Protein AF-A0A1I1VIJ0-F1 (afdb_monomer)

pLDDT: mean 70.04, std 10.31, range [42.75, 83.62]

Secondary structure (DSSP, 8-state):
-HHHHHHHHHHHHHHHHHHHHHHHIIIIIHHHHHHTT--HHHHHHHHHHHHHHHHHHHHHHHHHHHHHHHHHH-THHHHHSHHHHHHHHHHHHHHHHHHHHHH-TT-HHHHHHHHHHHHHHHHHHHHSPP---------

Solvent-accessible surface area (backbone atoms only — not comparable to full-atom values): 7774 Å² total; per-residue (Å²): 110,72,73,60,55,52,50,52,50,50,45,50,52,44,49,50,51,42,42,47,46,53,47,42,47,60,71,45,49,50,52,49,46,51,73,74,66,52,56,68,70,58,54,52,52,50,46,68,56,49,50,58,54,51,46,51,51,36,44,53,44,50,49,51,47,51,50,54,45,40,73,73,61,34,75,66,41,48,76,75,34,74,62,37,50,48,49,51,48,44,47,52,43,44,48,51,44,52,51,40,52,74,76,42,80,80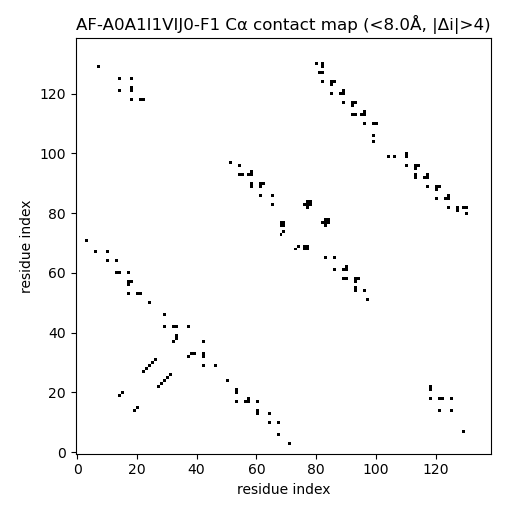,46,61,68,58,49,52,50,42,50,51,50,43,51,50,49,36,51,55,50,66,71,43,77,76,89,65,78,76,76,81,73,86,132

Mean predicted aligned error: 10.84 Å

Sequence (139 aa):
MAARDSAANAWMLLQTLWVGGIWILHFLVLPGLASVGLASLLIEEVARTLVPQMVGITLGAALLQLLLLVRQCGMSALWRVRSGQLLLAVLVVSLAFLVSLVLWPQALRWQLFSYLLLAFFGVLLVLQPVPRKSGAADP

Organism: Pseudomonas straminea (NCBI:txid47882)

Foldseek 3Di:
DVVVVVLVVLLVVLLCCLLVLLCCCVPPVLVVCVVVVPDVVVSVVVCLVVVLVSLVSQLVSLVVNLVSCCVPPNPVCLVVFVLNVLSVVLNVLSVVLVVCCVPPVPPPVVNVVSSVVNSVSSVVSVPGDDDDPPPDDDD

Structure (mmCIF, N/CA/C/O backbone):
data_AF-A0A1I1VIJ0-F1
#
_entry.id   AF-A0A1I1VIJ0-F1
#
loop_
_atom_site.group_PDB
_atom_site.id
_atom_site.type_symbol
_atom_site.label_atom_id
_atom_site.label_alt_id
_atom_site.label_comp_id
_atom_site.label_asym_id
_atom_site.label_entity_id
_atom_site.label_seq_id
_atom_site.pdbx_PDB_ins_code
_atom_site.Cartn_x
_atom_site.Cartn_y
_atom_site.Cartn_z
_atom_site.occupancy
_atom_site.B_iso_or_equiv
_atom_site.auth_seq_id
_atom_site.auth_comp_id
_atom_site.auth_asym_id
_atom_site.auth_atom_id
_atom_site.pdbx_PDB_model_num
ATOM 1 N N . MET A 1 1 ? -4.924 2.837 27.522 1.00 48.44 1 MET A N 1
ATOM 2 C CA . MET A 1 1 ? -4.452 3.931 26.641 1.00 48.44 1 MET A CA 1
ATOM 3 C C . MET A 1 1 ? -3.291 3.469 25.763 1.00 48.44 1 MET A C 1
ATOM 5 O O . MET A 1 1 ? -3.517 3.357 24.569 1.00 48.44 1 MET A O 1
ATOM 9 N N . ALA A 1 2 ? -2.163 3.014 26.329 1.00 56.00 2 ALA A N 1
ATOM 10 C CA . ALA A 1 2 ? -0.954 2.601 25.589 1.00 56.00 2 ALA A CA 1
ATOM 11 C C . ALA A 1 2 ? -1.145 1.611 24.409 1.00 56.00 2 ALA A C 1
ATOM 13 O O . ALA A 1 2 ? -0.527 1.770 23.356 1.00 56.00 2 ALA A O 1
ATOM 14 N N . ALA A 1 3 ? -2.025 0.609 24.542 1.00 58.78 3 ALA A N 1
ATOM 15 C CA . ALA A 1 3 ? -2.294 -0.351 23.460 1.00 58.78 3 ALA A CA 1
ATOM 16 C C . ALA A 1 3 ? -3.026 0.273 22.251 1.00 58.78 3 ALA A C 1
ATOM 18 O O . ALA A 1 3 ? -2.857 -0.178 21.121 1.00 58.78 3 ALA A O 1
ATOM 19 N N . ARG A 1 4 ? -3.822 1.326 22.481 1.00 58.88 4 ARG A N 1
ATOM 20 C CA . ARG A 1 4 ? -4.592 2.026 21.439 1.00 58.88 4 ARG A CA 1
ATOM 21 C C . ARG A 1 4 ? -3.697 2.962 20.627 1.00 58.88 4 ARG A C 1
ATOM 23 O O . ARG A 1 4 ? -3.840 3.053 19.412 1.00 58.88 4 ARG A O 1
ATOM 30 N N . ASP A 1 5 ? -2.740 3.592 21.302 1.00 67.00 5 ASP A N 1
ATOM 31 C CA . ASP A 1 5 ? -1.759 4.484 20.681 1.00 67.00 5 ASP A CA 1
ATOM 32 C C . ASP A 1 5 ? -0.744 3.682 19.851 1.00 67.00 5 ASP A C 1
ATOM 34 O O . ASP A 1 5 ? -0.429 4.048 18.721 1.00 67.00 5 ASP A O 1
ATOM 38 N N . SER A 1 6 ? -0.330 2.508 20.346 1.00 72.31 6 SER A N 1
ATOM 39 C CA . SER A 1 6 ? 0.547 1.590 19.602 1.00 72.31 6 SER A CA 1
ATOM 40 C C . SER A 1 6 ? -0.075 1.120 18.288 1.00 72.31 6 SER A C 1
ATOM 42 O O . SER A 1 6 ? 0.603 1.051 17.266 1.00 72.31 6 SER A O 1
ATOM 44 N N . ALA A 1 7 ? -1.374 0.827 18.284 1.00 70.06 7 ALA A N 1
ATOM 45 C CA . ALA A 1 7 ? -2.052 0.356 17.086 1.00 70.06 7 ALA A CA 1
ATOM 46 C C . ALA A 1 7 ? -2.337 1.484 16.076 1.00 70.06 7 ALA A C 1
ATOM 48 O O . ALA A 1 7 ? -2.306 1.239 14.872 1.00 70.06 7 ALA A O 1
ATOM 49 N N . ALA A 1 8 ? -2.551 2.720 16.540 1.00 71.81 8 ALA A N 1
ATOM 50 C CA . ALA A 1 8 ? -2.612 3.895 15.667 1.00 71.81 8 ALA A CA 1
ATOM 51 C C . ALA A 1 8 ? -1.250 4.191 15.014 1.00 71.81 8 ALA A C 1
ATOM 53 O O . ALA A 1 8 ? -1.186 4.440 13.811 1.00 71.81 8 ALA A O 1
ATOM 54 N N . ASN A 1 9 ? -0.157 4.078 15.772 1.00 77.75 9 ASN A N 1
ATOM 55 C CA . ASN A 1 9 ? 1.198 4.237 15.243 1.00 77.75 9 ASN A CA 1
ATOM 56 C C . ASN A 1 9 ? 1.544 3.129 14.239 1.00 77.75 9 ASN A C 1
ATOM 58 O O . ASN A 1 9 ? 2.032 3.422 13.152 1.00 77.75 9 ASN A O 1
ATOM 62 N N . ALA A 1 10 ? 1.229 1.868 14.558 1.00 79.19 10 ALA A N 1
ATOM 63 C CA . ALA A 1 10 ? 1.414 0.744 13.641 1.00 79.19 10 ALA A CA 1
ATOM 64 C C . ALA A 1 10 ? 0.603 0.918 12.349 1.00 79.19 10 ALA A C 1
ATOM 66 O O . ALA A 1 10 ? 1.107 0.627 11.268 1.00 79.19 10 ALA A O 1
ATOM 67 N N . TRP A 1 11 ? -0.625 1.439 12.447 1.00 77.19 11 TRP A N 1
ATOM 68 C CA . TRP A 1 11 ? -1.446 1.767 11.284 1.00 77.19 11 TRP A CA 1
ATOM 69 C C . TRP A 1 11 ? -0.778 2.812 10.394 1.00 77.19 11 TRP A C 1
ATOM 71 O O . TRP A 1 11 ? -0.677 2.608 9.187 1.00 77.19 11 TRP A O 1
ATOM 81 N N . MET A 1 12 ? -0.315 3.914 10.987 1.00 79.88 12 MET A N 1
ATOM 82 C CA . MET A 1 12 ? 0.321 5.008 10.259 1.00 79.88 12 MET A CA 1
ATOM 83 C C . MET A 1 12 ? 1.635 4.559 9.613 1.00 79.88 12 MET A C 1
ATOM 85 O O . MET A 1 12 ? 1.873 4.895 8.460 1.00 79.88 12 MET A O 1
ATOM 89 N N . LEU A 1 13 ? 2.432 3.737 10.308 1.00 83.19 13 LEU A N 1
ATOM 90 C CA . LEU A 1 13 ? 3.661 3.139 9.778 1.00 83.19 13 LEU A CA 1
ATOM 91 C C . LEU A 1 13 ? 3.393 2.179 8.622 1.00 83.19 13 LEU A C 1
ATOM 93 O O . LEU A 1 13 ? 4.077 2.255 7.609 1.00 83.19 13 LEU A O 1
ATOM 97 N N . LEU A 1 14 ? 2.400 1.291 8.740 1.00 82.62 14 LEU A N 1
ATOM 98 C CA . LEU A 1 14 ? 2.023 0.427 7.622 1.00 82.62 14 LEU A CA 1
ATOM 99 C C . LEU A 1 14 ? 1.595 1.279 6.437 1.00 82.62 14 LEU A C 1
ATOM 101 O O . LEU A 1 14 ? 2.061 1.059 5.326 1.00 82.62 14 LEU A O 1
ATOM 105 N N . GLN A 1 15 ? 0.750 2.274 6.691 1.00 79.69 15 GLN A N 1
ATOM 106 C CA . GLN A 1 15 ? 0.209 3.144 5.667 1.00 79.69 15 GLN A CA 1
ATOM 107 C C . GLN A 1 15 ? 1.285 3.928 4.918 1.00 79.69 15 GLN A C 1
ATOM 109 O O . GLN A 1 15 ? 1.284 3.939 3.690 1.00 79.69 15 GLN A O 1
ATOM 114 N N . THR A 1 16 ? 2.227 4.546 5.627 1.00 83.06 16 THR A N 1
ATOM 115 C CA . THR A 1 16 ? 3.354 5.235 4.992 1.00 83.06 16 THR A CA 1
ATOM 116 C C . THR A 1 16 ? 4.294 4.258 4.298 1.00 83.06 16 THR A C 1
ATOM 118 O O . THR A 1 16 ? 4.797 4.585 3.227 1.00 83.06 16 THR A O 1
ATOM 121 N N . LEU A 1 17 ? 4.485 3.051 4.838 1.00 83.62 17 LEU A N 1
ATOM 122 C CA . LEU A 1 17 ? 5.324 2.022 4.230 1.00 83.62 17 LEU A CA 1
ATOM 123 C C . LEU A 1 17 ? 4.774 1.562 2.875 1.00 83.62 17 LEU A C 1
ATOM 125 O O . LEU A 1 17 ? 5.518 1.559 1.897 1.00 83.62 17 LEU A O 1
ATOM 129 N N . TRP A 1 18 ? 3.492 1.190 2.786 1.00 79.94 18 TRP A N 1
ATOM 130 C CA . TRP A 1 18 ? 2.939 0.669 1.530 1.00 79.94 18 TRP A CA 1
ATOM 131 C C . TRP A 1 18 ? 2.600 1.783 0.538 1.00 79.94 18 TRP A C 1
ATOM 133 O O . TRP A 1 18 ? 2.999 1.701 -0.622 1.00 79.94 18 TRP A O 1
ATOM 143 N N . VAL A 1 19 ? 1.940 2.864 0.977 1.00 83.12 19 VAL A N 1
ATOM 144 C CA . VAL A 1 19 ? 1.597 3.981 0.080 1.00 83.12 19 VAL A CA 1
ATOM 145 C C . VAL A 1 19 ? 2.864 4.702 -0.364 1.00 83.12 19 VAL A C 1
ATOM 147 O O . VAL A 1 19 ? 3.054 4.931 -1.557 1.00 83.12 19 VAL A O 1
ATOM 150 N N . GLY A 1 20 ? 3.767 5.001 0.572 1.00 81.94 20 GLY A N 1
ATOM 151 C CA . GLY A 1 20 ? 5.066 5.586 0.254 1.00 81.94 20 GLY A CA 1
ATOM 152 C C . GLY A 1 20 ? 5.903 4.664 -0.628 1.00 81.94 20 GLY A C 1
ATOM 153 O O . GLY A 1 20 ? 6.490 5.138 -1.594 1.00 81.94 20 GLY A O 1
ATOM 154 N N . GLY A 1 21 ? 5.893 3.352 -0.373 1.00 83.12 21 GLY A N 1
ATOM 155 C CA . GLY A 1 21 ? 6.581 2.358 -1.198 1.00 83.12 21 GLY A CA 1
ATOM 156 C C . GLY A 1 21 ? 6.120 2.363 -2.658 1.00 83.12 21 GLY A C 1
ATOM 157 O O . GLY A 1 21 ? 6.955 2.446 -3.556 1.00 83.12 21 GLY A O 1
ATOM 158 N N . ILE A 1 22 ? 4.804 2.364 -2.906 1.00 81.75 22 ILE A N 1
ATOM 159 C CA . ILE A 1 22 ? 4.216 2.445 -4.258 1.00 81.75 22 ILE A CA 1
ATOM 160 C C . ILE A 1 22 ? 4.650 3.729 -4.981 1.00 81.75 22 ILE A C 1
ATOM 162 O O . ILE A 1 22 ? 5.031 3.685 -6.156 1.00 81.75 22 ILE A O 1
ATOM 166 N N . TRP A 1 23 ? 4.603 4.874 -4.293 1.00 83.44 23 TRP A N 1
ATOM 167 C CA . TRP A 1 23 ? 4.961 6.170 -4.875 1.00 83.44 23 TRP A CA 1
ATOM 168 C C . TRP A 1 23 ? 6.459 6.307 -5.124 1.00 83.44 23 TRP A C 1
ATOM 170 O O . TRP A 1 23 ? 6.846 6.753 -6.199 1.00 83.44 23 TRP A O 1
ATOM 180 N N . ILE A 1 24 ? 7.304 5.879 -4.186 1.00 82.88 24 ILE A N 1
ATOM 181 C CA . ILE A 1 24 ? 8.761 5.856 -4.362 1.00 82.88 24 ILE A CA 1
ATOM 182 C C . ILE A 1 24 ? 9.120 4.961 -5.545 1.00 82.88 24 ILE A C 1
ATOM 184 O O . ILE A 1 24 ? 9.903 5.367 -6.400 1.00 82.88 24 ILE A O 1
ATOM 188 N N . LEU A 1 25 ? 8.515 3.779 -5.659 1.00 82.00 25 LEU A N 1
ATOM 189 C CA . LEU A 1 25 ? 8.770 2.900 -6.794 1.00 82.00 25 LEU A CA 1
ATOM 190 C C . LEU A 1 25 ? 8.417 3.591 -8.123 1.00 82.00 25 LEU A C 1
ATOM 192 O O . LEU A 1 25 ? 9.205 3.569 -9.066 1.00 82.00 25 LEU A O 1
ATOM 196 N N . HIS A 1 26 ? 7.254 4.243 -8.184 1.00 78.31 26 HIS A N 1
ATOM 197 C CA . HIS A 1 26 ? 6.740 4.827 -9.421 1.00 78.31 26 HI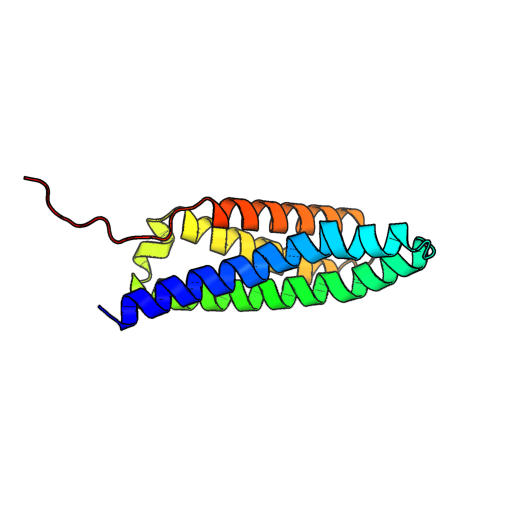S A CA 1
ATOM 198 C C . HIS A 1 26 ? 7.417 6.144 -9.818 1.00 78.31 26 HIS A C 1
ATOM 200 O O . HIS A 1 26 ? 7.715 6.341 -10.990 1.00 78.31 26 HIS A O 1
ATOM 206 N N . PHE A 1 27 ? 7.660 7.037 -8.859 1.00 81.12 27 PHE A N 1
ATOM 207 C CA . PHE A 1 27 ? 8.147 8.400 -9.099 1.00 81.12 27 PHE A CA 1
ATOM 208 C C . PHE A 1 27 ? 9.617 8.620 -8.763 1.00 81.12 27 PHE A C 1
ATOM 210 O O . PHE A 1 27 ? 10.158 9.649 -9.155 1.00 81.12 27 PHE A O 1
ATOM 217 N N . LEU A 1 28 ? 10.272 7.700 -8.055 1.00 82.50 28 LEU A N 1
ATOM 218 C CA . LEU A 1 28 ? 11.698 7.812 -7.747 1.00 82.50 28 LEU A CA 1
ATOM 219 C C . LEU A 1 28 ? 12.504 6.711 -8.434 1.00 82.50 28 LEU A C 1
ATOM 221 O O . LEU A 1 28 ? 13.470 7.012 -9.126 1.00 82.50 28 LEU A O 1
ATOM 225 N N . VAL A 1 29 ? 12.100 5.447 -8.288 1.00 78.75 29 VAL A N 1
ATOM 226 C CA . VAL A 1 29 ? 12.870 4.306 -8.807 1.00 78.75 29 VAL A CA 1
ATOM 227 C C . VAL A 1 29 ? 12.765 4.215 -10.328 1.00 78.75 29 VAL A C 1
ATOM 229 O O . VAL A 1 29 ? 13.790 4.248 -10.999 1.00 78.75 29 VAL A O 1
ATOM 232 N N . LEU A 1 30 ? 11.556 4.153 -10.894 1.00 77.88 30 LEU A N 1
ATOM 233 C CA . LEU A 1 30 ? 11.377 4.060 -12.352 1.00 77.88 30 LEU A CA 1
ATOM 234 C C . LEU A 1 30 ? 11.975 5.255 -13.123 1.00 77.88 30 LEU A C 1
ATOM 236 O O . LEU A 1 30 ? 12.772 5.024 -14.034 1.00 77.88 30 LEU A O 1
ATOM 240 N N . PRO A 1 31 ? 11.674 6.522 -12.779 1.00 77.62 31 PRO A N 1
ATOM 241 C CA . PRO A 1 31 ? 12.279 7.663 -13.463 1.00 77.62 31 PRO A CA 1
ATOM 242 C C . PRO A 1 31 ? 13.760 7.852 -13.118 1.00 77.62 31 PRO A C 1
ATOM 244 O O . PRO A 1 31 ? 14.502 8.350 -13.958 1.00 77.62 31 PRO A O 1
ATOM 247 N N . GLY A 1 32 ? 14.219 7.419 -11.938 1.00 77.56 32 GLY A N 1
ATOM 248 C CA . GLY A 1 32 ? 15.645 7.376 -11.605 1.00 77.56 32 GLY A CA 1
ATOM 249 C C . GLY A 1 32 ? 16.419 6.381 -12.475 1.00 77.56 32 GLY A C 1
ATOM 250 O O . GLY A 1 32 ? 17.518 6.676 -12.925 1.00 77.56 32 GLY A O 1
ATOM 251 N N . LEU A 1 33 ? 15.832 5.223 -12.789 1.00 75.50 33 LEU A N 1
ATOM 252 C CA . LEU A 1 33 ? 16.417 4.270 -13.739 1.00 75.50 33 LEU A CA 1
ATOM 253 C C . LEU A 1 33 ? 16.402 4.819 -15.174 1.00 75.50 33 LEU A C 1
ATOM 255 O O . LEU A 1 33 ? 17.363 4.621 -15.916 1.00 75.50 33 LEU A O 1
ATOM 259 N N . ALA A 1 34 ? 15.348 5.551 -15.549 1.00 72.38 34 ALA A N 1
ATOM 260 C CA . ALA A 1 34 ? 15.266 6.226 -16.843 1.00 72.38 34 ALA A CA 1
ATOM 261 C C . ALA A 1 34 ? 16.319 7.335 -16.997 1.00 72.38 34 ALA A C 1
ATOM 263 O O . ALA A 1 34 ? 16.917 7.465 -18.064 1.00 72.38 34 ALA A O 1
ATOM 264 N N . SER A 1 35 ? 16.587 8.112 -15.942 1.00 72.50 35 SER A N 1
ATOM 265 C CA . SER A 1 35 ? 17.570 9.203 -15.982 1.00 72.50 35 SER A CA 1
ATOM 266 C C . SER A 1 35 ? 19.020 8.716 -16.041 1.00 72.50 35 SER A C 1
ATOM 268 O O . SER A 1 35 ? 19.866 9.408 -16.600 1.00 72.50 35 SER A O 1
ATOM 270 N N . VAL A 1 36 ? 19.303 7.507 -15.543 1.00 73.38 36 VAL A N 1
ATOM 271 C CA . VAL A 1 36 ? 20.613 6.834 -15.659 1.00 73.38 36 VAL A CA 1
ATOM 272 C C . VAL A 1 36 ? 20.875 6.317 -17.088 1.00 73.38 36 VAL A C 1
ATOM 274 O O . VAL A 1 36 ? 21.981 5.880 -17.397 1.00 73.38 36 VAL A O 1
ATOM 277 N N . GLY A 1 37 ? 19.896 6.412 -17.997 1.00 63.12 37 GLY A N 1
ATOM 278 C CA . GLY A 1 37 ? 20.060 6.043 -19.406 1.00 63.12 37 GLY A CA 1
ATOM 279 C C . GLY A 1 37 ? 19.962 4.539 -19.666 1.00 63.12 37 GLY A C 1
ATOM 280 O O . GLY A 1 37 ? 20.434 4.059 -20.697 1.00 63.12 37 GLY A O 1
ATOM 281 N N . LEU A 1 38 ? 19.354 3.783 -18.746 1.00 63.22 38 LEU A N 1
ATOM 282 C CA . LEU A 1 38 ? 19.045 2.375 -18.978 1.00 63.22 38 LEU A CA 1
ATOM 283 C C . LEU A 1 38 ? 18.055 2.245 -20.139 1.00 63.22 38 LEU A C 1
ATOM 285 O O . LEU A 1 38 ? 17.092 3.007 -20.244 1.00 63.22 38 LEU A O 1
ATOM 289 N N . ALA A 1 39 ? 18.286 1.255 -21.004 1.00 72.38 39 ALA A N 1
ATOM 290 C CA . ALA A 1 39 ? 17.369 0.940 -22.090 1.00 72.38 39 ALA A CA 1
ATOM 291 C C . ALA A 1 39 ? 15.952 0.732 -21.533 1.00 72.38 39 ALA A C 1
ATOM 293 O O . ALA A 1 39 ? 15.773 0.017 -20.545 1.00 72.38 39 ALA A O 1
ATOM 294 N N . SER A 1 40 ? 14.944 1.323 -22.181 1.00 67.38 40 SER A N 1
ATOM 295 C CA . SER A 1 40 ? 13.538 1.279 -21.744 1.00 67.38 40 SER A CA 1
ATOM 296 C C . SER A 1 40 ? 13.033 -0.147 -21.493 1.00 67.38 40 SER A C 1
ATOM 298 O O . SER A 1 40 ? 12.248 -0.375 -20.578 1.00 67.38 40 SER A O 1
ATOM 300 N N . LEU A 1 41 ? 13.582 -1.109 -22.237 1.00 66.50 41 LEU A N 1
ATOM 301 C CA . LEU A 1 41 ? 13.295 -2.537 -22.117 1.00 66.50 41 LEU A CA 1
ATOM 302 C C . LEU A 1 41 ? 13.701 -3.104 -20.741 1.00 66.50 41 LEU A C 1
ATOM 304 O O . LEU A 1 41 ? 12.964 -3.884 -20.147 1.00 66.50 41 LEU A O 1
ATOM 308 N N . LEU A 1 42 ? 14.822 -2.641 -20.172 1.00 69.88 42 LEU A N 1
ATOM 309 C CA . LEU A 1 42 ? 15.275 -3.064 -18.842 1.00 69.88 42 LEU A CA 1
ATOM 310 C C . LEU A 1 42 ? 14.396 -2.481 -17.727 1.00 69.88 42 LEU A C 1
ATOM 312 O O . LEU A 1 42 ? 14.155 -3.130 -16.711 1.00 69.88 42 LEU A O 1
ATOM 316 N N . ILE A 1 43 ? 13.898 -1.258 -17.918 1.00 69.38 43 ILE A N 1
ATOM 317 C CA . ILE A 1 43 ? 12.998 -0.589 -16.970 1.00 69.38 43 ILE A CA 1
ATOM 318 C C . ILE A 1 43 ? 11.667 -1.342 -16.898 1.00 69.38 43 ILE A C 1
ATOM 320 O O . ILE A 1 43 ? 11.131 -1.536 -15.809 1.00 69.38 43 ILE A O 1
ATOM 324 N N . GLU A 1 44 ? 11.157 -1.817 -18.034 1.00 70.19 44 GLU A N 1
ATOM 325 C CA . GLU A 1 44 ? 9.936 -2.626 -18.103 1.00 70.19 44 GLU A CA 1
ATOM 326 C C . GLU A 1 44 ? 10.100 -3.994 -17.431 1.00 70.19 44 GLU A C 1
ATOM 328 O O . GLU A 1 44 ? 9.187 -4.444 -16.737 1.00 70.19 44 GLU A O 1
ATOM 333 N N . GLU A 1 45 ? 11.267 -4.626 -17.561 1.00 73.81 45 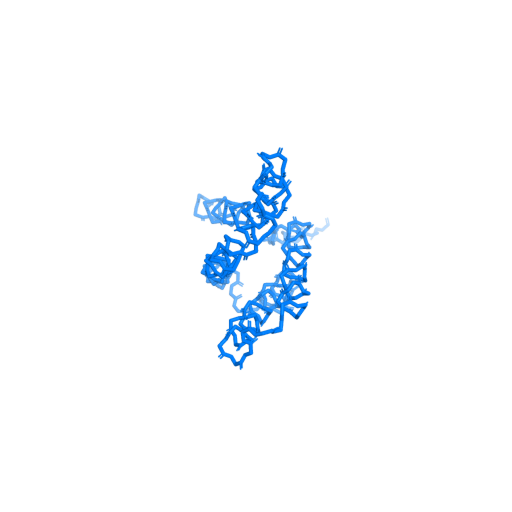GLU A N 1
ATOM 334 C CA . GLU A 1 45 ? 11.606 -5.890 -16.893 1.00 73.81 45 GLU A CA 1
ATOM 335 C C . GLU A 1 45 ? 11.677 -5.721 -15.363 1.00 73.81 45 GLU A C 1
ATOM 337 O O . GLU A 1 45 ? 11.078 -6.473 -14.585 1.00 73.81 45 GLU A O 1
ATOM 342 N N . VAL A 1 46 ? 12.362 -4.665 -14.918 1.00 72.75 46 VAL A N 1
ATOM 343 C CA . VAL A 1 46 ? 12.490 -4.305 -13.504 1.00 72.75 46 VAL A CA 1
ATOM 344 C C . VAL A 1 46 ? 11.125 -3.933 -12.922 1.00 72.75 46 VAL A C 1
ATOM 346 O O . VAL A 1 46 ? 10.771 -4.410 -11.844 1.00 72.75 46 VAL A O 1
ATOM 349 N N . ALA A 1 47 ? 10.307 -3.171 -13.652 1.00 73.56 47 ALA A N 1
ATOM 350 C CA . ALA A 1 47 ? 8.932 -2.863 -13.270 1.00 73.56 47 ALA A CA 1
ATOM 351 C C . ALA A 1 47 ? 8.074 -4.132 -13.170 1.00 73.56 47 ALA A C 1
ATOM 353 O O . ALA A 1 47 ? 7.367 -4.311 -12.179 1.00 73.56 47 ALA A O 1
ATOM 354 N N . ARG A 1 48 ? 8.169 -5.049 -14.142 1.00 71.44 48 ARG A N 1
ATOM 35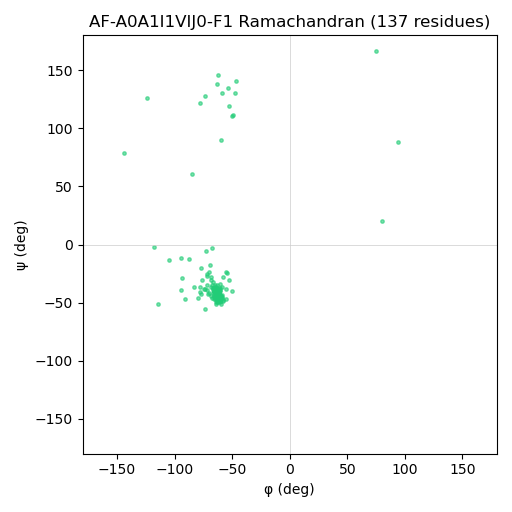5 C CA . ARG A 1 48 ? 7.467 -6.345 -14.116 1.00 71.44 48 ARG A CA 1
ATOM 356 C C . ARG A 1 48 ? 7.819 -7.184 -12.898 1.00 71.44 48 ARG A C 1
ATOM 358 O O . ARG A 1 48 ? 6.981 -7.971 -12.473 1.00 71.44 48 ARG A O 1
ATOM 365 N N . THR A 1 49 ? 9.013 -7.018 -12.340 1.00 76.06 49 THR A N 1
ATOM 366 C CA . THR A 1 49 ? 9.472 -7.790 -11.181 1.00 76.06 49 THR A CA 1
ATOM 367 C C . THR A 1 49 ? 9.131 -7.090 -9.862 1.00 76.06 49 THR A C 1
ATOM 369 O O . THR A 1 49 ? 8.562 -7.704 -8.960 1.00 76.06 49 THR A O 1
ATOM 372 N N . LEU A 1 50 ? 9.406 -5.786 -9.760 1.00 77.12 50 LEU A N 1
ATOM 373 C CA . LEU A 1 50 ? 9.210 -4.991 -8.543 1.00 77.12 50 LEU A CA 1
ATOM 374 C C . LEU A 1 50 ? 7.740 -4.673 -8.257 1.00 77.12 50 LEU A C 1
ATOM 376 O O . LEU A 1 50 ? 7.326 -4.674 -7.096 1.00 77.12 50 LEU A O 1
ATOM 380 N N . VAL A 1 51 ? 6.938 -4.392 -9.289 1.00 77.69 51 VAL A N 1
ATOM 381 C CA . VAL A 1 51 ? 5.531 -4.004 -9.109 1.00 77.69 51 VAL A CA 1
ATOM 382 C C . VAL A 1 51 ? 4.725 -5.127 -8.440 1.00 77.69 51 VAL A C 1
ATOM 384 O O . VAL A 1 51 ? 4.082 -4.846 -7.428 1.00 77.69 51 VAL A O 1
ATOM 387 N N . PRO A 1 52 ? 4.771 -6.398 -8.892 1.00 76.56 52 PRO A N 1
ATOM 388 C CA . PRO A 1 52 ? 4.064 -7.486 -8.214 1.00 76.56 52 PRO A CA 1
ATOM 389 C C . PRO A 1 52 ? 4.529 -7.710 -6.775 1.00 76.56 52 PRO A C 1
ATOM 391 O O . PRO A 1 52 ? 3.699 -7.966 -5.904 1.00 76.56 52 PRO A O 1
ATOM 394 N N . GLN A 1 53 ? 5.832 -7.575 -6.503 1.00 77.06 53 GLN A N 1
ATOM 395 C CA . GLN A 1 53 ? 6.373 -7.686 -5.146 1.00 77.06 53 GLN A CA 1
ATOM 396 C C . GLN A 1 53 ? 5.791 -6.602 -4.229 1.00 77.06 53 GLN A C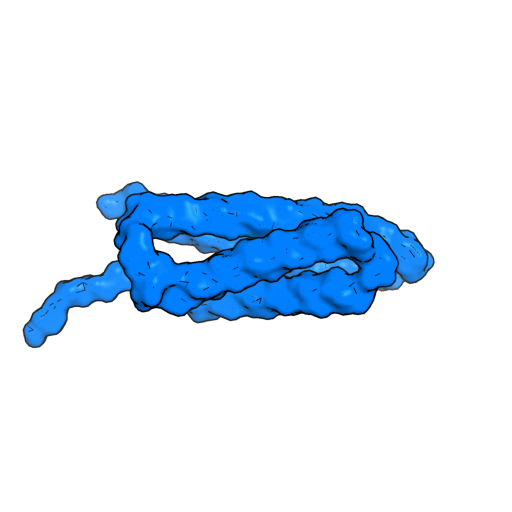 1
ATOM 398 O O . GLN A 1 53 ? 5.332 -6.908 -3.128 1.00 77.06 53 GLN A O 1
ATOM 403 N N . MET A 1 54 ? 5.726 -5.354 -4.703 1.00 78.06 54 MET A N 1
ATOM 404 C CA . MET A 1 54 ? 5.118 -4.248 -3.958 1.00 78.06 54 MET A CA 1
ATOM 405 C C . MET A 1 54 ? 3.611 -4.411 -3.774 1.00 78.06 54 MET A C 1
ATOM 407 O O . MET A 1 54 ? 3.096 -4.105 -2.699 1.00 78.06 54 MET A O 1
ATOM 411 N N . VAL A 1 55 ? 2.895 -4.940 -4.769 1.00 77.25 55 VAL A N 1
ATOM 412 C CA . VAL A 1 55 ? 1.467 -5.264 -4.624 1.00 77.25 55 VAL A CA 1
ATOM 413 C C . VAL A 1 55 ? 1.264 -6.374 -3.587 1.00 77.25 55 VAL A C 1
ATOM 415 O O . VAL A 1 55 ? 0.344 -6.284 -2.780 1.00 77.25 55 VAL A O 1
ATOM 418 N N . GLY A 1 56 ? 2.151 -7.371 -3.525 1.00 78.69 56 GLY A N 1
ATOM 419 C CA . GLY A 1 56 ? 2.132 -8.403 -2.484 1.00 78.69 56 GLY A CA 1
ATOM 420 C C . GLY A 1 56 ? 2.349 -7.835 -1.077 1.00 78.69 56 GLY A C 1
ATOM 421 O O . GLY A 1 56 ? 1.584 -8.140 -0.161 1.00 78.69 56 GLY A O 1
ATOM 422 N N . ILE A 1 57 ? 3.336 -6.949 -0.912 1.00 81.69 57 ILE A N 1
ATOM 423 C CA . ILE A 1 57 ? 3.577 -6.231 0.351 1.00 81.69 57 ILE A CA 1
ATOM 424 C C . ILE A 1 57 ? 2.362 -5.375 0.720 1.00 81.69 57 ILE A C 1
ATOM 426 O O . ILE A 1 57 ? 1.934 -5.379 1.871 1.00 81.69 57 ILE A O 1
ATOM 430 N N . THR A 1 58 ? 1.770 -4.691 -0.260 1.00 81.00 58 THR A N 1
ATOM 431 C CA . THR A 1 58 ? 0.566 -3.869 -0.083 1.00 81.00 58 THR A CA 1
ATOM 432 C C . THR A 1 58 ? -0.621 -4.705 0.370 1.00 81.00 58 THR A C 1
ATOM 434 O O . THR A 1 58 ? -1.319 -4.314 1.299 1.00 81.00 58 THR A O 1
ATOM 437 N N . LEU A 1 59 ? -0.829 -5.878 -0.228 1.00 80.69 59 LEU A N 1
ATOM 438 C CA . LEU A 1 59 ? -1.881 -6.807 0.170 1.00 80.69 59 LEU A CA 1
ATOM 439 C C . LEU A 1 59 ? -1.669 -7.283 1.614 1.00 80.69 59 LEU A C 1
ATOM 441 O O . LEU A 1 59 ? -2.599 -7.247 2.416 1.00 80.69 59 LEU A O 1
ATOM 445 N N . GLY A 1 60 ? -0.441 -7.673 1.970 1.00 82.44 60 GLY A N 1
ATOM 446 C CA . GLY A 1 60 ? -0.091 -8.075 3.333 1.00 82.44 60 GLY A CA 1
ATOM 447 C C . GLY A 1 60 ? -0.293 -6.949 4.351 1.00 82.44 60 GLY A C 1
ATOM 448 O O . GLY A 1 60 ? -0.891 -7.164 5.406 1.00 82.44 60 GLY A O 1
ATOM 449 N N . ALA A 1 61 ? 0.133 -5.731 4.014 1.00 81.44 61 ALA A N 1
ATOM 450 C CA . ALA A 1 61 ? -0.074 -4.543 4.834 1.00 81.44 61 ALA A CA 1
ATOM 451 C C . ALA A 1 61 ? -1.569 -4.210 4.979 1.00 81.44 61 ALA A C 1
ATOM 453 O O . ALA A 1 61 ? -2.050 -4.014 6.092 1.00 81.44 61 ALA A O 1
ATOM 454 N N . ALA A 1 62 ? -2.338 -4.230 3.890 1.00 79.00 62 ALA A N 1
ATOM 455 C CA . ALA A 1 62 ? -3.778 -3.999 3.921 1.00 79.00 62 ALA A CA 1
ATOM 456 C C . ALA A 1 62 ? -4.507 -5.053 4.774 1.00 79.00 62 ALA A C 1
ATOM 458 O O . ALA A 1 62 ? -5.393 -4.704 5.548 1.00 79.00 62 ALA A O 1
ATOM 459 N N . LEU A 1 63 ? -4.108 -6.329 4.713 1.00 81.00 63 LEU A N 1
ATOM 460 C CA . LEU A 1 63 ? -4.656 -7.388 5.572 1.00 81.00 63 LEU A CA 1
ATOM 461 C C . LEU A 1 63 ? -4.331 -7.164 7.052 1.00 81.00 63 LEU A C 1
ATOM 463 O O . LEU A 1 63 ? -5.209 -7.300 7.904 1.00 81.00 63 LEU A O 1
ATOM 467 N N . LEU A 1 64 ? -3.091 -6.788 7.370 1.00 80.44 64 LEU A N 1
ATOM 468 C CA . LEU A 1 64 ? -2.683 -6.437 8.732 1.00 80.44 64 LEU A CA 1
ATOM 469 C C . LEU A 1 64 ? -3.460 -5.221 9.253 1.00 80.44 64 LEU A C 1
ATOM 471 O O . LEU A 1 64 ? -3.953 -5.252 10.380 1.00 80.44 64 LEU A O 1
ATOM 475 N N . GLN A 1 65 ? -3.637 -4.184 8.431 1.00 75.88 65 GLN A N 1
ATOM 476 C CA . GLN A 1 65 ? -4.491 -3.036 8.740 1.00 75.88 65 GLN A CA 1
ATOM 477 C C . GLN A 1 65 ? -5.933 -3.490 9.004 1.00 75.88 65 GLN A C 1
ATOM 479 O O . GLN A 1 65 ? -6.491 -3.170 10.051 1.00 75.88 65 GLN A O 1
ATOM 484 N N . LEU A 1 66 ? -6.518 -4.317 8.135 1.00 75.94 66 LEU A N 1
ATOM 485 C CA . LEU A 1 66 ? -7.868 -4.860 8.317 1.00 75.94 66 LEU A CA 1
ATOM 486 C C . LEU A 1 66 ? -7.997 -5.581 9.667 1.00 75.94 66 LEU A C 1
ATOM 488 O O . LEU A 1 66 ? -8.937 -5.335 10.424 1.00 75.94 66 LEU A O 1
ATOM 492 N N . LEU A 1 67 ? -7.023 -6.432 9.996 1.00 77.56 67 LEU A N 1
ATOM 493 C CA . LEU A 1 67 ? -6.993 -7.191 11.241 1.00 77.56 67 LEU A CA 1
ATOM 494 C C . LEU A 1 67 ? -6.891 -6.270 12.464 1.00 77.56 67 LEU A C 1
ATOM 496 O O . LEU A 1 67 ? -7.619 -6.469 13.439 1.00 77.56 67 LEU A O 1
ATOM 500 N N . LEU A 1 68 ? -6.045 -5.236 12.408 1.00 74.31 68 LEU A N 1
ATOM 501 C CA . LEU A 1 68 ? -5.932 -4.213 13.452 1.00 74.31 68 LEU A CA 1
ATOM 502 C C . LEU A 1 68 ? -7.243 -3.432 13.631 1.00 74.31 68 LEU A C 1
ATOM 504 O O . LEU A 1 68 ? -7.633 -3.148 14.765 1.00 74.31 68 LEU A O 1
ATOM 508 N N . LEU A 1 69 ? -7.950 -3.118 12.541 1.00 71.75 69 LEU A N 1
ATOM 509 C CA . LEU A 1 69 ? -9.242 -2.427 12.577 1.00 71.75 69 LEU A CA 1
ATOM 510 C C . LEU A 1 69 ? -10.309 -3.285 13.273 1.00 71.75 69 LEU A C 1
ATOM 512 O O . LEU A 1 69 ? -10.986 -2.818 14.194 1.00 71.75 69 LEU A O 1
ATOM 516 N N . VAL A 1 70 ? -10.416 -4.554 12.867 1.00 71.06 70 VAL A N 1
ATOM 517 C CA . VAL A 1 70 ? -11.349 -5.532 13.444 1.00 71.06 70 VAL A CA 1
ATOM 518 C C . VAL A 1 70 ? -11.048 -5.753 14.926 1.00 71.06 70 VAL A C 1
ATOM 520 O O . VAL A 1 70 ? -11.972 -5.774 15.737 1.00 71.06 70 VAL A O 1
ATOM 523 N N . ARG A 1 71 ? -9.767 -5.845 15.303 1.00 69.19 71 ARG A N 1
ATOM 524 C CA . ARG A 1 71 ? -9.325 -6.011 16.697 1.00 69.19 71 ARG A CA 1
ATOM 525 C C . ARG A 1 71 ? -9.660 -4.809 17.585 1.00 69.19 71 ARG A C 1
ATOM 527 O O . ARG A 1 71 ? -9.954 -5.010 18.758 1.00 69.19 71 ARG A O 1
ATOM 534 N N . GLN A 1 72 ? -9.613 -3.580 17.064 1.00 65.06 72 GLN A N 1
ATOM 535 C CA . GLN A 1 72 ? -9.766 -2.364 17.879 1.00 65.06 72 GLN A CA 1
ATOM 536 C C . GLN A 1 72 ? -11.187 -1.795 17.952 1.00 65.06 72 GLN A C 1
ATOM 538 O O . GLN A 1 72 ? -11.597 -1.304 19.007 1.00 65.06 72 GLN A O 1
ATOM 543 N N . CYS A 1 73 ? -11.929 -1.811 16.844 1.00 59.53 73 CYS A N 1
ATOM 544 C CA . CYS A 1 73 ? -13.260 -1.200 16.764 1.00 59.53 73 CYS A CA 1
ATOM 545 C C . CYS A 1 73 ? -14.381 -2.209 16.462 1.00 59.53 73 CYS A C 1
ATOM 547 O O . CYS A 1 73 ? -15.551 -1.822 16.451 1.00 59.53 73 CYS A O 1
ATOM 549 N N . GLY A 1 74 ? -14.048 -3.489 16.269 1.00 62.62 74 GLY A N 1
ATOM 550 C CA . GLY A 1 74 ? -15.001 -4.545 15.936 1.00 62.62 74 GLY A CA 1
ATOM 551 C C . GLY A 1 74 ? -15.487 -4.488 14.485 1.00 62.62 74 GLY A C 1
ATOM 552 O O . GLY A 1 74 ? -15.324 -3.487 13.784 1.00 62.62 74 GLY A O 1
ATOM 553 N N . MET A 1 75 ? -16.136 -5.570 14.036 1.00 53.16 75 MET A N 1
ATOM 554 C CA . MET A 1 75 ? -16.648 -5.732 12.663 1.00 53.16 75 MET A CA 1
ATOM 555 C C . MET A 1 75 ? -17.593 -4.594 12.226 1.00 53.16 75 MET A C 1
ATOM 557 O O . MET A 1 75 ? -17.731 -4.306 11.043 1.00 53.16 75 MET A O 1
ATOM 561 N N . SER A 1 76 ? -18.217 -3.906 13.187 1.00 50.16 76 SER A N 1
ATOM 562 C CA . SER A 1 76 ? -19.145 -2.796 12.948 1.00 50.16 76 SER A CA 1
ATOM 563 C C . SER A 1 76 ? -18.450 -1.527 12.417 1.00 50.16 76 SER A C 1
ATOM 565 O O . SER A 1 76 ? -19.060 -0.728 11.708 1.00 50.16 76 SER A O 1
ATOM 567 N N . ALA A 1 77 ? -17.147 -1.349 12.671 1.00 54.47 77 ALA A N 1
ATOM 568 C CA . ALA A 1 77 ? -16.382 -0.222 12.131 1.00 54.47 77 ALA A CA 1
ATOM 569 C C . ALA A 1 77 ? -15.989 -0.383 10.656 1.00 54.47 77 ALA A C 1
ATOM 571 O O . ALA A 1 77 ? -15.753 0.626 9.994 1.00 54.47 77 ALA A O 1
ATOM 572 N N . LEU A 1 78 ? -15.984 -1.614 10.124 1.00 52.31 78 LEU A N 1
ATOM 573 C CA . LEU A 1 78 ? -15.797 -1.861 8.686 1.00 52.31 78 LEU A CA 1
ATOM 574 C C . LEU A 1 78 ? -16.892 -1.191 7.849 1.00 52.31 78 LEU A C 1
ATOM 576 O O . LEU A 1 78 ? -16.615 -0.718 6.752 1.00 52.31 78 LEU A O 1
ATOM 580 N N . TRP A 1 79 ? -18.115 -1.132 8.382 1.00 48.97 79 TRP A N 1
ATOM 581 C CA . TRP A 1 79 ? -19.282 -0.567 7.699 1.00 48.97 79 TRP A CA 1
ATOM 582 C C . TRP A 1 79 ? -19.523 0.907 8.025 1.00 48.97 79 TRP A C 1
ATOM 584 O O . TRP A 1 79 ? -20.058 1.641 7.200 1.00 48.97 79 TRP A O 1
ATOM 594 N N . ARG A 1 80 ? -19.125 1.365 9.219 1.00 53.97 80 ARG A N 1
ATOM 595 C CA . ARG A 1 80 ? -19.421 2.731 9.682 1.00 53.97 80 ARG A CA 1
ATOM 596 C C . ARG A 1 80 ? -18.391 3.778 9.251 1.00 53.97 80 ARG A C 1
ATOM 598 O O . ARG A 1 80 ? -18.645 4.970 9.400 1.00 53.97 80 ARG A O 1
ATOM 605 N N . VAL A 1 81 ? -17.229 3.359 8.749 1.00 61.34 81 VAL A N 1
ATOM 606 C CA . VAL A 1 81 ? -16.108 4.253 8.428 1.00 61.34 81 VAL A CA 1
ATOM 607 C C . VAL A 1 81 ? -15.707 4.076 6.965 1.00 61.34 81 VAL A C 1
ATOM 609 O O . VAL A 1 81 ? -15.381 2.970 6.537 1.00 61.34 81 VAL A O 1
ATOM 612 N N . ARG A 1 82 ? -15.662 5.179 6.202 1.00 58.81 82 ARG A N 1
ATOM 613 C CA . ARG A 1 82 ? -15.248 5.191 4.782 1.00 58.81 82 ARG A CA 1
ATOM 614 C C . ARG A 1 82 ? -13.862 4.561 4.553 1.00 58.81 82 ARG A C 1
ATOM 616 O O . ARG A 1 82 ? -13.596 4.037 3.475 1.00 58.81 82 ARG A O 1
ATOM 623 N N . SER A 1 83 ? -13.010 4.545 5.578 1.00 63.53 83 SER A N 1
ATOM 624 C CA . SER A 1 83 ? -11.670 3.952 5.542 1.00 63.53 83 SER A CA 1
ATOM 625 C C . SER A 1 83 ? -11.711 2.425 5.432 1.00 63.53 83 SER A C 1
ATOM 627 O O . SER A 1 83 ? -10.834 1.846 4.803 1.00 63.53 83 SER A O 1
ATOM 629 N N . GLY A 1 84 ? -12.743 1.773 5.984 1.00 64.44 84 GLY A N 1
ATOM 630 C CA . GLY A 1 84 ? -12.953 0.327 5.859 1.00 64.44 84 GLY A CA 1
ATOM 631 C C . GLY A 1 84 ? -13.347 -0.088 4.440 1.00 64.44 84 GLY A C 1
ATOM 632 O O . GLY A 1 84 ? -12.802 -1.055 3.913 1.00 64.44 84 GLY A O 1
ATOM 633 N N . GLN A 1 85 ? -14.219 0.688 3.786 1.00 68.50 85 GLN A N 1
ATOM 634 C CA . GLN A 1 85 ? -14.585 0.466 2.381 1.00 68.50 85 GLN A CA 1
ATOM 635 C C . GLN A 1 85 ? -13.408 0.685 1.430 1.00 68.50 85 GLN A C 1
ATOM 637 O O . GLN A 1 85 ? -13.224 -0.101 0.506 1.00 68.50 85 GLN A O 1
ATOM 642 N N . LEU A 1 86 ? -12.584 1.709 1.670 1.00 71.56 86 LEU A N 1
ATOM 643 C CA . LEU A 1 86 ? -11.364 1.925 0.889 1.00 71.56 86 LEU A CA 1
ATOM 644 C C . LEU A 1 86 ? -10.358 0.795 1.082 1.00 71.56 86 LEU A C 1
ATOM 646 O O . LEU A 1 86 ? -9.762 0.363 0.105 1.00 71.56 86 LEU A O 1
ATOM 650 N N . LEU A 1 87 ? -10.199 0.276 2.302 1.00 74.19 87 LEU A N 1
ATOM 651 C CA . LEU A 1 87 ? -9.322 -0.869 2.544 1.00 74.19 87 LEU A CA 1
ATOM 652 C C . LEU A 1 87 ? -9.800 -2.115 1.786 1.00 74.19 87 LEU A C 1
ATOM 654 O O . LEU A 1 87 ? -8.997 -2.827 1.192 1.00 74.19 87 LEU A O 1
ATOM 658 N N . LEU A 1 88 ? -11.116 -2.349 1.771 1.00 74.06 88 LEU A N 1
ATOM 659 C CA . LEU A 1 88 ? -11.747 -3.406 0.981 1.00 74.06 88 LEU A CA 1
ATOM 660 C C . LEU A 1 88 ? -11.538 -3.188 -0.520 1.00 74.06 88 LEU A C 1
ATOM 662 O O . LEU A 1 88 ? -11.190 -4.133 -1.219 1.00 74.06 88 LEU A O 1
ATOM 666 N N . ALA A 1 89 ? -11.684 -1.955 -1.008 1.00 76.88 89 ALA A N 1
ATOM 667 C CA . ALA A 1 89 ? -11.407 -1.609 -2.398 1.00 76.88 89 ALA A CA 1
ATOM 668 C C . ALA A 1 89 ? -9.934 -1.855 -2.757 1.00 76.88 89 ALA A C 1
ATOM 670 O O . ALA A 1 89 ? -9.660 -2.476 -3.776 1.00 76.88 89 ALA A O 1
ATOM 671 N N . VAL A 1 90 ? -8.990 -1.460 -1.897 1.00 77.62 90 VAL A N 1
ATOM 672 C CA . VAL A 1 90 ? -7.550 -1.739 -2.048 1.00 77.62 90 VAL A CA 1
ATOM 673 C C . VAL A 1 90 ? -7.297 -3.242 -2.105 1.00 77.62 90 VAL A C 1
ATOM 675 O O . VAL A 1 90 ? -6.541 -3.700 -2.962 1.00 77.62 90 VAL A O 1
ATOM 678 N N . LEU A 1 91 ? -7.949 -4.022 -1.238 1.00 79.06 91 LEU A N 1
ATOM 679 C CA . LEU A 1 91 ? -7.828 -5.477 -1.218 1.00 79.06 91 LEU A CA 1
ATOM 680 C C . LEU A 1 91 ? -8.361 -6.099 -2.515 1.00 79.06 91 LEU A C 1
ATOM 682 O O . LEU A 1 91 ? -7.668 -6.903 -3.129 1.00 79.06 91 LEU A O 1
ATOM 686 N N . VAL A 1 92 ? -9.551 -5.683 -2.961 1.00 79.12 92 VAL A N 1
ATOM 687 C CA . VAL A 1 92 ? -10.177 -6.137 -4.213 1.00 79.12 92 VAL A CA 1
ATOM 688 C C . VAL A 1 92 ? -9.322 -5.762 -5.420 1.00 79.12 92 VAL A C 1
ATOM 690 O O . VAL A 1 92 ? -9.097 -6.608 -6.277 1.00 79.12 92 VAL A O 1
ATOM 693 N N . VAL A 1 93 ? -8.799 -4.536 -5.481 1.00 77.81 93 VAL A N 1
ATOM 694 C CA . VAL A 1 93 ? -7.929 -4.070 -6.572 1.00 77.81 93 VAL A CA 1
ATOM 695 C C . VAL A 1 93 ? -6.595 -4.812 -6.566 1.00 77.81 93 VAL A C 1
ATOM 697 O O . VAL A 1 93 ? -6.115 -5.199 -7.627 1.00 77.81 93 VAL A O 1
ATOM 700 N N . SER A 1 94 ? -6.018 -5.081 -5.393 1.00 75.88 94 SER A N 1
ATOM 701 C CA . SER A 1 94 ? -4.782 -5.869 -5.271 1.00 75.88 94 SER A CA 1
ATOM 702 C C . SER A 1 94 ? -5.000 -7.320 -5.705 1.00 75.88 94 SER A C 1
ATOM 704 O O . SER A 1 94 ? -4.166 -7.886 -6.411 1.00 75.88 94 SER A O 1
ATOM 706 N N . LEU A 1 95 ? -6.139 -7.917 -5.339 1.00 77.81 95 LEU A N 1
ATOM 707 C CA . LEU A 1 95 ? -6.527 -9.252 -5.795 1.00 77.81 95 LEU A CA 1
ATOM 708 C C . LEU A 1 95 ? -6.765 -9.272 -7.305 1.00 77.81 95 LEU A C 1
ATOM 710 O O . LEU A 1 95 ? -6.251 -10.151 -7.985 1.00 77.81 95 LEU A O 1
ATOM 714 N N . ALA A 1 96 ? -7.492 -8.289 -7.838 1.00 76.69 96 ALA A N 1
ATOM 715 C CA . ALA A 1 96 ? -7.736 -8.149 -9.269 1.00 76.69 96 ALA A CA 1
ATOM 716 C C . ALA A 1 96 ? -6.422 -7.976 -10.045 1.00 76.69 96 ALA A C 1
ATOM 718 O O . ALA A 1 96 ? -6.270 -8.558 -11.117 1.00 76.69 96 ALA A O 1
ATOM 719 N N . PHE A 1 97 ? -5.450 -7.251 -9.483 1.00 73.50 97 PHE A N 1
ATOM 720 C CA . PHE A 1 97 ? -4.106 -7.135 -10.042 1.00 73.50 97 PHE A CA 1
ATOM 721 C C . PHE A 1 97 ? -3.388 -8.489 -10.072 1.00 73.50 97 PHE A C 1
ATOM 723 O O . PHE A 1 97 ? -2.886 -8.872 -11.125 1.00 73.50 97 PHE A O 1
ATOM 730 N N . LEU A 1 98 ? -3.372 -9.240 -8.962 1.00 71.62 98 LEU A N 1
ATOM 731 C CA . LEU A 1 98 ? -2.757 -10.575 -8.908 1.00 71.62 98 LEU A CA 1
ATOM 732 C C . LEU A 1 98 ? -3.423 -11.556 -9.880 1.00 71.62 98 LEU A C 1
ATOM 734 O O . LEU A 1 98 ? -2.741 -12.258 -10.620 1.00 71.62 98 LEU A O 1
ATOM 738 N N . VAL A 1 99 ? -4.755 -11.585 -9.902 1.00 76.19 99 VAL A N 1
ATOM 739 C CA . VAL A 1 99 ? -5.545 -12.429 -10.807 1.00 76.19 99 VAL A CA 1
ATOM 740 C C . VAL A 1 99 ? -5.247 -12.063 -12.257 1.00 76.19 99 VAL A C 1
ATOM 742 O O . VAL A 1 99 ? -5.019 -12.946 -13.079 1.00 76.19 99 VAL A O 1
ATOM 745 N N . SER A 1 100 ? -5.169 -10.771 -12.576 1.00 69.44 100 SER A N 1
ATOM 746 C CA . SER A 1 100 ? -4.815 -10.319 -13.918 1.00 69.44 100 SER A CA 1
ATOM 747 C C . SER A 1 100 ? -3.367 -10.659 -14.286 1.00 69.44 100 SER A C 1
ATOM 749 O O . SER A 1 100 ? -3.116 -10.988 -15.443 1.00 69.44 100 SER A O 1
ATOM 751 N N . LEU A 1 101 ? -2.445 -10.673 -13.316 1.00 68.00 101 LEU A N 1
ATOM 752 C CA . LEU A 1 101 ? -1.066 -11.141 -13.491 1.00 68.00 101 LEU A CA 1
ATOM 753 C C . LEU A 1 101 ? -1.008 -12.619 -13.904 1.00 68.00 101 LEU A C 1
ATOM 755 O O . LEU A 1 101 ? -0.214 -12.985 -14.766 1.00 68.00 101 LEU A O 1
ATOM 759 N N . VAL A 1 102 ? -1.846 -13.449 -13.275 1.00 67.50 102 VAL A N 1
ATOM 760 C CA . VAL A 1 102 ? -1.897 -14.904 -13.481 1.00 67.50 102 VAL A CA 1
ATOM 761 C C . VAL A 1 102 ? -2.641 -15.271 -14.768 1.00 67.50 102 VAL A C 1
ATOM 763 O O . VAL A 1 102 ? -2.193 -16.158 -15.487 1.00 67.50 102 VAL A O 1
ATOM 766 N N . LEU A 1 103 ? -3.755 -14.597 -15.081 1.00 63.00 103 LEU A N 1
ATOM 767 C CA . LEU A 1 103 ? -4.563 -14.896 -16.270 1.00 63.00 103 LEU A CA 1
ATOM 768 C C . LEU A 1 103 ? -4.046 -14.235 -17.558 1.00 63.00 103 LEU A C 1
ATOM 770 O O . LEU A 1 103 ? -4.147 -14.844 -18.619 1.00 63.00 103 LEU A O 1
ATOM 774 N N . TRP A 1 104 ? -3.508 -13.009 -17.498 1.00 57.28 104 TRP A N 1
ATOM 775 C CA . TRP A 1 104 ? -3.091 -12.252 -18.689 1.00 57.28 104 TRP A CA 1
ATOM 776 C C . TRP A 1 104 ? -1.816 -11.416 -18.466 1.00 57.28 104 TRP A C 1
ATOM 778 O O . TRP A 1 104 ? -1.874 -10.185 -18.390 1.00 57.28 104 TRP A O 1
ATOM 788 N N . PRO A 1 105 ? -0.624 -12.046 -18.499 1.00 57.84 105 PRO A N 1
ATOM 789 C CA . PRO A 1 105 ? 0.666 -11.358 -18.347 1.00 57.84 105 PRO A CA 1
ATOM 790 C C . PRO A 1 105 ? 1.033 -10.406 -19.511 1.00 57.84 105 PRO A C 1
ATOM 792 O O . PRO A 1 105 ? 2.074 -9.744 -19.470 1.00 57.84 105 PRO A O 1
ATOM 795 N N . GLN A 1 106 ? 0.208 -10.338 -20.563 1.00 60.22 106 GLN A N 1
ATOM 796 C CA . GLN A 1 106 ? 0.369 -9.451 -21.728 1.00 6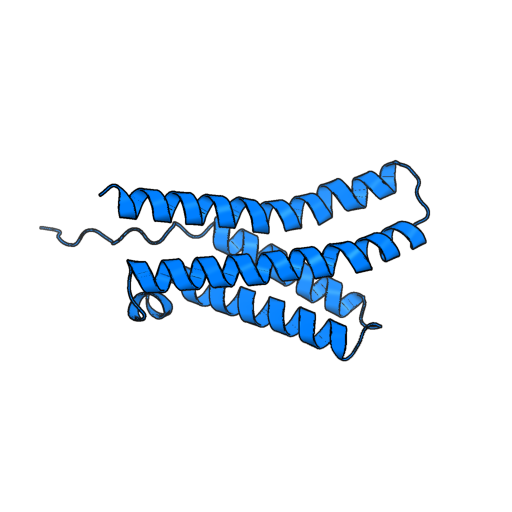0.22 106 GLN A CA 1
ATOM 797 C C . GLN A 1 106 ? -0.412 -8.128 -21.606 1.00 60.22 106 GLN A C 1
ATOM 799 O O . GLN A 1 106 ? -0.178 -7.197 -22.375 1.00 60.22 106 GLN A O 1
ATOM 804 N N . ALA A 1 107 ? -1.321 -7.990 -20.635 1.00 62.41 107 ALA A N 1
ATOM 805 C CA . ALA A 1 107 ? -2.152 -6.795 -20.485 1.00 62.41 107 ALA A CA 1
ATOM 806 C C . ALA A 1 107 ? -1.434 -5.683 -19.693 1.00 62.41 107 ALA A C 1
ATOM 808 O O . ALA A 1 107 ? -1.912 -5.226 -18.654 1.00 62.41 107 ALA A O 1
ATOM 809 N N . LEU A 1 108 ? -0.296 -5.203 -20.208 1.00 62.66 108 LEU A N 1
ATOM 810 C CA . LEU A 1 108 ? 0.548 -4.198 -19.543 1.00 62.66 108 LEU A CA 1
ATOM 811 C C . LEU A 1 108 ? -0.231 -2.914 -19.189 1.00 62.66 108 LEU A C 1
ATOM 813 O O . LEU A 1 108 ? -0.075 -2.355 -18.106 1.00 62.66 108 LEU A O 1
ATOM 817 N N . ARG A 1 109 ? -1.148 -2.486 -20.070 1.00 66.00 109 ARG A N 1
ATOM 818 C CA . ARG A 1 109 ? -2.041 -1.332 -19.841 1.00 66.00 109 ARG A CA 1
ATOM 819 C C . ARG A 1 109 ? -3.022 -1.563 -18.689 1.00 66.00 109 ARG A C 1
ATOM 821 O O . ARG A 1 109 ? -3.302 -0.637 -17.938 1.00 66.00 109 ARG A O 1
ATOM 828 N N . TRP A 1 110 ? -3.522 -2.787 -18.536 1.00 68.44 110 TRP A N 1
ATOM 829 C CA . TRP A 1 110 ? -4.461 -3.149 -17.473 1.00 68.44 110 TRP A CA 1
ATOM 830 C C . TRP A 1 110 ? -3.773 -3.230 -16.107 1.00 68.44 110 TRP A C 1
ATOM 832 O O . TRP A 1 110 ? -4.322 -2.770 -15.104 1.00 68.44 110 TRP A O 1
ATOM 842 N N . GLN A 1 111 ? -2.540 -3.741 -16.074 1.00 66.62 111 GLN A N 1
ATOM 843 C CA . GLN A 1 111 ? -1.695 -3.708 -14.881 1.00 66.62 111 GLN A CA 1
ATOM 844 C C . GLN A 1 111 ? -1.356 -2.276 -14.471 1.00 66.62 111 GLN A C 1
ATOM 846 O O . GLN A 1 111 ? -1.515 -1.941 -13.302 1.00 66.62 111 GLN A O 1
ATOM 851 N N . LEU A 1 112 ? -0.947 -1.419 -15.414 1.00 67.94 112 LEU A N 1
ATOM 852 C CA . LEU A 1 112 ? -0.683 -0.004 -15.136 1.00 67.94 112 LEU A CA 1
ATOM 853 C C . LEU A 1 112 ? -1.932 0.708 -14.613 1.00 67.94 112 LEU A C 1
ATOM 855 O O . LEU A 1 112 ? -1.848 1.426 -13.622 1.00 67.94 112 LEU A O 1
ATOM 859 N N . PHE A 1 113 ? -3.093 0.465 -15.225 1.00 72.81 113 PHE A N 1
ATOM 860 C CA . PHE A 1 113 ? -4.359 1.027 -14.762 1.00 72.81 113 PHE A CA 1
ATOM 861 C C . PHE A 1 113 ? -4.697 0.570 -13.339 1.00 72.81 113 PHE A C 1
ATOM 863 O O . PHE A 1 113 ? -4.969 1.397 -12.476 1.00 72.81 113 PHE A O 1
ATOM 870 N N . SER A 1 114 ? -4.602 -0.732 -13.065 1.00 70.31 114 SER A N 1
ATOM 871 C CA . SER A 1 114 ? -4.862 -1.305 -11.738 1.00 70.31 114 SER A CA 1
ATOM 872 C C . SER A 1 114 ? -3.861 -0.811 -10.687 1.00 70.31 114 SER A C 1
ATOM 874 O O . SER A 1 114 ? -4.248 -0.540 -9.554 1.00 70.31 114 SER A O 1
ATOM 876 N N . TYR A 1 115 ? -2.592 -0.632 -11.062 1.00 69.44 115 TYR A N 1
ATOM 877 C CA . TYR A 1 115 ? -1.547 -0.088 -10.196 1.00 69.44 115 TYR A CA 1
ATOM 878 C C . TYR A 1 115 ? -1.768 1.395 -9.881 1.00 69.44 115 TYR A C 1
ATOM 880 O O . TYR A 1 115 ? -1.670 1.795 -8.725 1.0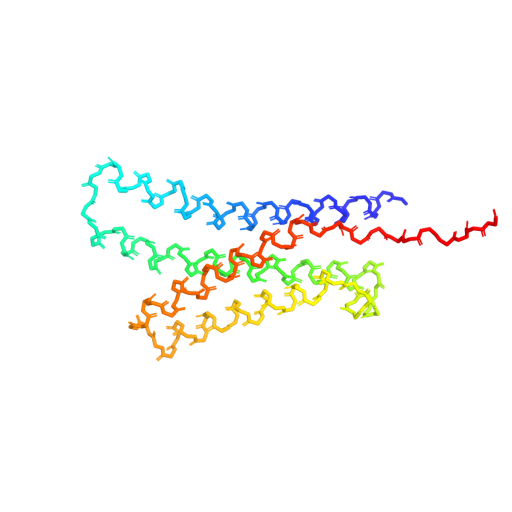0 69.44 115 TYR A O 1
ATOM 888 N N . LEU A 1 116 ? -2.117 2.213 -10.878 1.00 73.19 116 LEU A N 1
ATOM 889 C CA . LEU A 1 116 ? -2.463 3.623 -10.675 1.00 73.19 116 LEU A CA 1
ATOM 890 C C . LEU A 1 116 ? -3.714 3.767 -9.812 1.00 73.19 116 LEU A C 1
ATOM 892 O O . LEU A 1 116 ? -3.757 4.611 -8.920 1.00 73.19 116 LEU A O 1
ATOM 896 N N . LEU A 1 117 ? -4.710 2.911 -10.036 1.00 75.69 117 LEU A N 1
ATOM 897 C CA . LEU A 1 117 ? -5.918 2.872 -9.228 1.00 75.69 117 LEU A CA 1
ATOM 898 C C . LEU A 1 117 ? -5.597 2.475 -7.779 1.00 75.69 117 LEU A C 1
ATOM 900 O O . LEU A 1 117 ? -6.103 3.097 -6.849 1.00 75.69 117 LEU A O 1
ATOM 904 N N . LEU A 1 118 ? -4.699 1.506 -7.575 1.00 75.81 118 LEU A N 1
ATOM 905 C CA . LEU A 1 118 ? -4.194 1.112 -6.258 1.00 75.81 118 LEU A CA 1
ATOM 906 C C . LEU A 1 118 ? -3.431 2.255 -5.570 1.00 75.81 118 LEU A C 1
ATOM 908 O O . LEU A 1 118 ? -3.669 2.527 -4.395 1.00 75.81 118 LEU A O 1
ATOM 912 N N . ALA A 1 119 ? -2.561 2.958 -6.300 1.00 75.06 119 ALA A N 1
ATOM 913 C CA . ALA A 1 119 ? -1.832 4.124 -5.806 1.00 75.06 119 ALA A CA 1
ATOM 914 C C . ALA A 1 119 ? -2.788 5.258 -5.410 1.00 75.06 119 ALA A C 1
ATOM 916 O O . ALA A 1 119 ? -2.626 5.871 -4.353 1.00 75.06 119 ALA A O 1
ATOM 917 N N . PHE A 1 120 ? -3.822 5.496 -6.220 1.00 76.81 120 PHE A N 1
ATOM 918 C CA . PHE A 1 120 ? -4.863 6.480 -5.949 1.00 76.81 120 PHE A CA 1
ATOM 919 C C . PHE A 1 120 ? -5.682 6.104 -4.712 1.00 76.81 120 PHE A C 1
ATOM 921 O O . PHE A 1 120 ? -5.881 6.935 -3.826 1.00 76.81 120 PHE A O 1
ATOM 928 N N . PHE A 1 121 ? -6.091 4.838 -4.589 1.00 75.56 121 PHE A N 1
ATOM 929 C CA . PHE A 1 121 ? -6.766 4.343 -3.392 1.00 75.56 121 PHE A CA 1
ATOM 930 C C . PHE A 1 121 ? -5.874 4.409 -2.147 1.00 75.56 121 PHE A C 1
ATOM 932 O O . PHE A 1 121 ? -6.378 4.720 -1.070 1.00 75.56 121 PHE A O 1
ATOM 939 N N . GLY A 1 122 ? -4.563 4.199 -2.279 1.00 71.00 122 GLY A N 1
ATOM 940 C CA . GLY A 1 122 ? -3.596 4.393 -1.198 1.00 71.00 122 GLY A CA 1
ATOM 941 C C . GLY A 1 122 ? -3.515 5.840 -0.718 1.00 71.00 122 GLY A C 1
ATOM 942 O O . GLY A 1 122 ? -3.572 6.093 0.485 1.00 71.00 122 GLY A O 1
ATOM 943 N N . VAL A 1 123 ? -3.482 6.805 -1.640 1.00 71.50 123 VAL A N 1
ATOM 944 C CA . VAL A 1 123 ? -3.522 8.241 -1.306 1.00 71.50 123 VAL A CA 1
ATOM 945 C C . VAL A 1 123 ? -4.855 8.625 -0.672 1.00 71.50 123 VAL A C 1
ATOM 947 O O . VAL A 1 123 ? -4.874 9.308 0.351 1.00 71.50 123 VAL A O 1
ATOM 950 N N . LEU A 1 124 ? -5.974 8.142 -1.219 1.00 69.25 124 LEU A N 1
ATOM 951 C CA . LEU A 1 124 ? -7.292 8.339 -0.616 1.00 6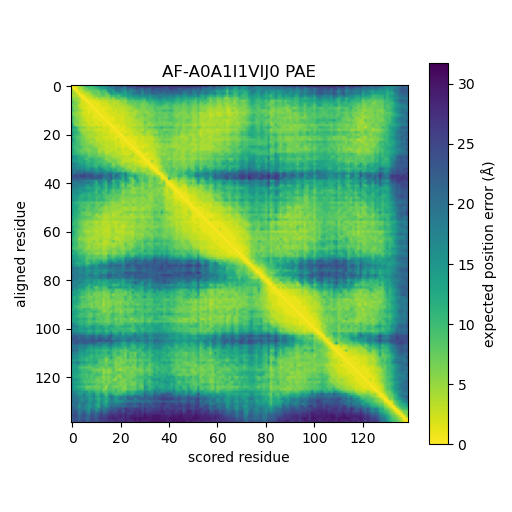9.25 124 LEU A CA 1
ATOM 952 C C . LEU A 1 124 ? -7.361 7.758 0.794 1.00 69.25 124 LEU A C 1
ATOM 954 O O . LEU A 1 124 ? -7.989 8.361 1.662 1.00 69.25 124 LEU A O 1
ATOM 958 N N . LEU A 1 125 ? -6.699 6.624 1.041 1.00 68.69 125 LEU A N 1
ATOM 959 C CA . LEU A 1 125 ? -6.588 6.064 2.378 1.00 68.69 125 LEU A CA 1
ATOM 960 C C . LEU A 1 125 ? -5.784 6.998 3.294 1.00 68.69 125 LEU A C 1
ATOM 962 O O . LEU A 1 125 ? -6.153 7.145 4.455 1.00 68.69 125 LEU A O 1
ATOM 966 N N . VAL A 1 126 ? -4.689 7.608 2.815 1.00 67.62 126 VAL A N 1
ATOM 967 C CA . VAL A 1 126 ? -3.837 8.537 3.600 1.00 67.62 126 VAL A CA 1
ATOM 968 C C . VAL A 1 126 ? -4.590 9.803 3.977 1.00 67.62 126 VAL A C 1
ATOM 970 O O . VAL A 1 126 ? -4.442 10.292 5.094 1.00 67.62 126 VAL A O 1
ATOM 973 N N . LEU A 1 127 ? -5.428 10.313 3.073 1.00 60.03 127 LEU A N 1
ATOM 974 C CA . LEU A 1 127 ? -6.279 11.465 3.358 1.00 60.03 127 LEU A CA 1
ATOM 975 C C . LEU A 1 127 ? -7.394 11.152 4.361 1.00 60.03 127 LEU A C 1
ATOM 977 O O . LEU A 1 127 ? -7.985 12.081 4.913 1.00 60.03 127 LEU A O 1
ATOM 981 N N . GLN A 1 128 ? -7.717 9.878 4.599 1.00 61.16 128 GLN A N 1
ATOM 982 C CA . GLN A 1 128 ? -8.753 9.534 5.561 1.00 61.16 128 GLN A CA 1
ATOM 983 C C . GLN A 1 128 ? -8.204 9.658 6.986 1.00 61.16 128 GLN A C 1
ATOM 985 O O . GLN A 1 128 ? -7.242 8.970 7.334 1.00 61.16 128 GLN A O 1
ATOM 990 N N . PRO A 1 129 ? -8.820 10.493 7.843 1.00 55.25 129 PRO A N 1
ATOM 991 C CA . PRO A 1 129 ? -8.424 10.568 9.236 1.00 55.25 129 PRO A CA 1
ATOM 992 C C . PRO A 1 129 ? -8.584 9.187 9.873 1.00 55.25 129 PRO A C 1
ATOM 994 O O . PRO A 1 129 ? -9.634 8.552 9.746 1.00 55.25 129 PRO A O 1
ATOM 997 N N . VAL A 1 130 ? -7.529 8.731 10.558 1.00 56.38 130 VAL A N 1
ATOM 998 C CA . VAL A 1 130 ? -7.529 7.473 11.316 1.00 56.38 130 VAL A CA 1
ATOM 999 C C . VAL A 1 130 ? -8.798 7.443 12.168 1.00 56.38 130 VAL A C 1
ATOM 1001 O O . VAL A 1 130 ? -9.066 8.451 12.831 1.00 56.38 130 VAL A O 1
ATOM 1004 N N . PRO A 1 131 ? -9.587 6.350 12.160 1.00 51.88 131 PRO A N 1
ATOM 1005 C CA . PRO A 1 131 ? -10.826 6.264 12.919 1.00 51.88 131 PRO A CA 1
ATOM 1006 C C . PRO A 1 131 ? -10.553 6.455 14.412 1.00 51.88 131 PRO A C 1
ATOM 1008 O O . PRO A 1 131 ? -10.307 5.516 15.167 1.00 51.88 131 PRO A O 1
ATOM 1011 N N . ARG A 1 132 ? -10.601 7.710 14.857 1.00 49.09 132 ARG A N 1
ATOM 1012 C CA . ARG A 1 132 ? -10.703 8.078 16.258 1.00 49.09 132 ARG A CA 1
ATOM 1013 C C . ARG A 1 132 ? -12.138 7.751 16.627 1.00 49.09 13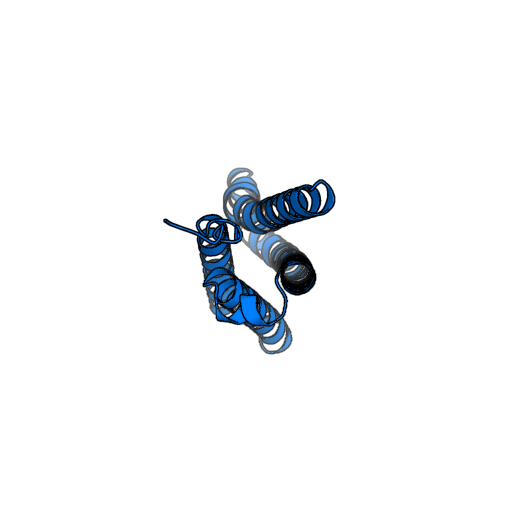2 ARG A C 1
ATOM 1015 O O . ARG A 1 132 ? -13.064 8.161 15.931 1.00 49.09 132 ARG A O 1
ATOM 1022 N N . LYS A 1 133 ? -12.334 6.985 17.703 1.00 48.47 133 LYS A N 1
ATOM 1023 C CA . LYS A 1 133 ? -13.646 6.917 18.350 1.00 48.47 133 LYS A CA 1
ATOM 1024 C C . LYS A 1 133 ? -14.091 8.364 18.547 1.00 48.47 133 LYS A C 1
ATOM 1026 O O . LYS A 1 133 ? -13.438 9.068 19.316 1.00 48.47 133 LYS A O 1
ATOM 1031 N N . SER A 1 134 ? -15.130 8.799 17.830 1.00 43.97 134 SER A N 1
ATOM 1032 C CA . SER A 1 134 ? -15.881 9.987 18.214 1.00 43.97 134 SER A CA 1
ATOM 1033 C C . SER A 1 134 ? -16.208 9.780 19.681 1.00 43.97 134 SER A C 1
ATOM 1035 O O . SER A 1 134 ? -16.882 8.806 20.032 1.00 43.97 134 SER A O 1
ATOM 1037 N N . GLY A 1 135 ? -15.579 10.592 20.529 1.00 42.84 135 GLY A N 1
ATOM 1038 C CA . GLY A 1 135 ? -15.932 10.661 21.931 1.00 42.84 135 GLY A CA 1
ATOM 1039 C C . GLY A 1 135 ? -17.426 10.910 21.968 1.00 42.84 135 GLY A C 1
ATOM 1040 O O . GLY A 1 135 ? -17.915 11.849 21.348 1.00 42.84 135 GLY A O 1
ATOM 1041 N N . ALA A 1 136 ? -18.145 9.979 22.573 1.00 49.94 136 ALA A N 1
ATOM 1042 C CA . ALA A 1 136 ? -19.528 10.203 22.907 1.00 49.94 136 ALA A CA 1
ATOM 1043 C C . ALA A 1 136 ? -19.609 11.376 23.897 1.00 49.94 136 ALA A C 1
ATOM 1045 O O . ALA A 1 136 ? -18.746 11.481 24.771 1.00 49.94 136 ALA A O 1
ATOM 1046 N N . ALA A 1 137 ? -20.696 12.137 23.752 1.00 43.53 137 ALA A N 1
ATOM 1047 C CA . ALA A 1 137 ? -21.275 13.114 24.675 1.00 43.53 137 ALA A CA 1
ATOM 1048 C C . ALA A 1 137 ? -20.864 14.589 24.485 1.00 43.53 137 ALA A C 1
ATOM 1050 O O . ALA A 1 137 ? -19.952 15.084 25.144 1.00 43.53 137 ALA A O 1
ATOM 1051 N N . ASP A 1 138 ? -21.635 15.277 23.628 1.00 42.75 138 ASP A N 1
ATOM 1052 C CA . ASP A 1 138 ? -22.306 16.529 24.029 1.00 42.75 138 ASP A CA 1
ATOM 1053 C C . ASP A 1 138 ? -22.991 16.325 25.393 1.00 42.75 138 ASP A C 1
ATOM 1055 O O . ASP A 1 138 ? -23.541 15.244 25.661 1.00 42.75 138 ASP A O 1
ATOM 1059 N N . PRO A 1 139 ? -22.933 17.333 26.266 1.00 51.28 139 PRO A N 1
ATOM 1060 C CA . PRO A 1 139 ? -24.120 18.170 26.462 1.00 51.28 139 PRO A CA 1
ATOM 1061 C C . PRO A 1 139 ? -23.891 19.666 26.214 1.00 51.28 139 PRO A C 1
ATOM 1063 O O . PRO A 1 139 ? -22.782 20.167 26.509 1.00 51.28 139 PRO A O 1
#

Nearest PDB structures (foldseek):
  7w9l-assembly1_A  TM=6.135E-01  e=1.497E+00  Homo sapiens
  7wel-assembly1_A  TM=6.353E-01  e=3.966E+00  Homo sapiens
  7we4-assembly1_A  TM=5.466E-01  e=4.925E+00  Homo sapiens
  7wfr-assembly1_A  TM=5.069E-01  e=7.193E+00  Homo sapiens

Radius of gyration: 17.4 Å; Cα contacts (8 Å, |Δi|>4): 93; chains: 1; bounding box: 45×33×49 Å